Protein AF-A0A955N2L9-F1 (afdb_monomer_lite)

Radius of gyration: 18.0 Å; chains: 1; bounding box: 53×45×35 Å

Secondary structure (DSSP, 8-state):
--HHHH-S-----PPPP-TTS------PPPSSS-EEE--EEEE--TTSS-EEEE-PPEEES---SSPPPPP----

pLDDT: mean 90.65, std 9.08, range [53.09, 97.62]

Foldseek 3Di:
DDCVPPNPPDDDDDFDADPVRDGDDDDDADPDDKDKDWDWDWDQDPVRDIDIDIDDIDMPPPDDPDDDDPDPPDD

Structure (mmCIF, N/CA/C/O backbone):
data_AF-A0A955N2L9-F1
#
_entry.id   AF-A0A955N2L9-F1
#
loop_
_atom_site.group_PDB
_atom_site.id
_atom_site.type_symbol
_atom_site.label_atom_id
_atom_site.label_alt_id
_atom_site.label_comp_id
_atom_site.label_asym_id
_atom_site.label_entity_id
_atom_site.label_seq_id
_atom_site.pdbx_PDB_ins_code
_atom_site.Cartn_x
_atom_site.Cartn_y
_atom_site.Cartn_z
_atom_site.occupancy
_atom_site.B_iso_or_equiv
_atom_site.auth_seq_id
_atom_site.auth_comp_id
_atom_site.auth_asym_id
_atom_site.auth_atom_id
_atom_site.pdbx_PDB_model_num
ATOM 1 N N . PHE A 1 1 ? -4.026 9.061 6.562 1.00 65.62 1 PHE A N 1
ATOM 2 C CA . PHE A 1 1 ? -2.610 8.842 6.937 1.00 65.62 1 PHE A CA 1
ATOM 3 C C . PHE A 1 1 ? -1.911 10.183 7.072 1.00 65.62 1 PHE A C 1
ATOM 5 O O . PHE A 1 1 ? -1.954 10.971 6.139 1.00 65.62 1 PHE A O 1
ATOM 12 N N . ARG A 1 2 ? -1.337 10.500 8.238 1.00 81.75 2 ARG A N 1
ATOM 13 C CA . ARG A 1 2 ? -0.576 11.746 8.445 1.00 81.75 2 ARG A CA 1
ATOM 14 C C . ARG A 1 2 ? 0.784 11.391 9.031 1.00 81.75 2 ARG A C 1
ATOM 16 O O . ARG A 1 2 ? 0.845 11.061 10.210 1.00 81.75 2 ARG A O 1
ATOM 23 N N . LEU A 1 3 ? 1.852 11.493 8.233 1.00 85.75 3 LEU A N 1
ATOM 24 C CA . LEU A 1 3 ? 3.227 11.138 8.628 1.00 85.75 3 LEU A CA 1
ATOM 25 C C . LEU A 1 3 ? 3.624 11.747 9.982 1.00 85.75 3 LEU A C 1
ATOM 27 O O . LEU A 1 3 ? 4.158 11.057 10.839 1.00 85.75 3 LEU A O 1
ATOM 31 N N . ARG A 1 4 ? 3.279 13.019 10.214 1.00 91.19 4 ARG A N 1
ATOM 32 C CA . ARG A 1 4 ? 3.583 13.724 11.471 1.00 91.19 4 ARG A CA 1
ATOM 33 C C . ARG A 1 4 ? 2.894 13.139 12.710 1.00 91.19 4 ARG A C 1
ATOM 35 O O . ARG A 1 4 ? 3.325 13.428 13.814 1.00 91.19 4 ARG A O 1
ATOM 42 N N . LYS A 1 5 ? 1.811 12.375 12.536 1.00 91.69 5 LYS A N 1
ATOM 43 C CA . LYS A 1 5 ? 1.022 11.807 13.638 1.00 91.69 5 LYS A CA 1
ATOM 44 C C . LYS A 1 5 ? 1.309 10.326 13.872 1.00 91.69 5 LYS A C 1
ATOM 46 O O . LYS A 1 5 ? 1.304 9.904 15.017 1.00 91.69 5 LYS A O 1
ATOM 51 N N . ILE A 1 6 ? 1.536 9.554 12.809 1.00 88.75 6 ILE A N 1
ATOM 52 C CA . ILE A 1 6 ? 1.704 8.089 12.897 1.00 88.75 6 ILE A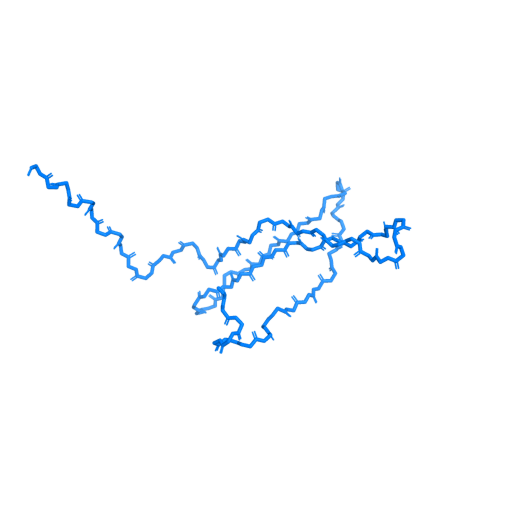 CA 1
ATOM 53 C C . ILE A 1 6 ? 3.120 7.608 12.552 1.00 88.75 6 ILE A C 1
ATOM 55 O O . ILE A 1 6 ? 3.388 6.415 12.611 1.00 88.75 6 ILE A O 1
ATOM 59 N N . GLY A 1 7 ? 4.025 8.512 12.165 1.00 92.38 7 GLY A N 1
ATOM 60 C CA . GLY A 1 7 ? 5.358 8.146 11.693 1.00 92.38 7 GLY A CA 1
ATOM 61 C C . GLY A 1 7 ? 5.347 7.420 10.342 1.00 92.38 7 GLY A C 1
ATOM 62 O O . GLY A 1 7 ? 4.346 7.403 9.616 1.00 92.38 7 GLY A O 1
ATOM 63 N N . LYS A 1 8 ? 6.506 6.859 9.972 1.00 92.56 8 LYS A N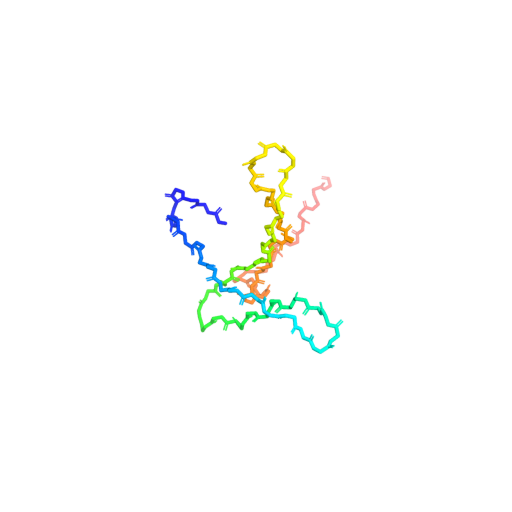 1
ATOM 64 C CA . LYS A 1 8 ? 6.649 5.991 8.795 1.00 92.56 8 LYS A CA 1
ATOM 65 C C . LYS A 1 8 ? 6.042 4.627 9.131 1.00 92.56 8 LYS A C 1
ATOM 67 O O . LYS A 1 8 ? 6.710 3.795 9.727 1.00 92.56 8 LYS A O 1
ATOM 72 N N . ALA A 1 9 ? 4.773 4.444 8.782 1.00 92.44 9 ALA A N 1
ATOM 73 C CA . ALA A 1 9 ? 4.010 3.242 9.125 1.00 92.44 9 ALA A CA 1
ATOM 74 C C . ALA A 1 9 ? 3.813 2.268 7.949 1.00 92.44 9 ALA A C 1
ATOM 76 O O . ALA A 1 9 ? 3.280 1.182 8.146 1.00 92.44 9 ALA A O 1
ATOM 77 N N . TRP A 1 10 ? 4.206 2.650 6.730 1.00 92.69 10 TRP A N 1
ATOM 78 C CA . TRP A 1 10 ? 4.084 1.783 5.559 1.00 92.69 10 TRP A CA 1
ATOM 79 C C . TRP A 1 10 ? 5.176 0.716 5.564 1.00 92.69 10 TRP A C 1
ATOM 81 O O . TRP A 1 10 ? 6.363 1.037 5.648 1.00 92.69 10 TRP A O 1
ATOM 91 N N . THR A 1 11 ? 4.758 -0.535 5.426 1.00 94.88 11 THR A N 1
ATOM 92 C CA . THR A 1 11 ? 5.609 -1.701 5.185 1.00 94.88 11 THR A CA 1
ATOM 93 C C . THR A 1 11 ? 5.207 -2.336 3.856 1.00 94.88 11 THR A C 1
ATOM 95 O O . THR A 1 11 ? 4.090 -2.129 3.378 1.00 9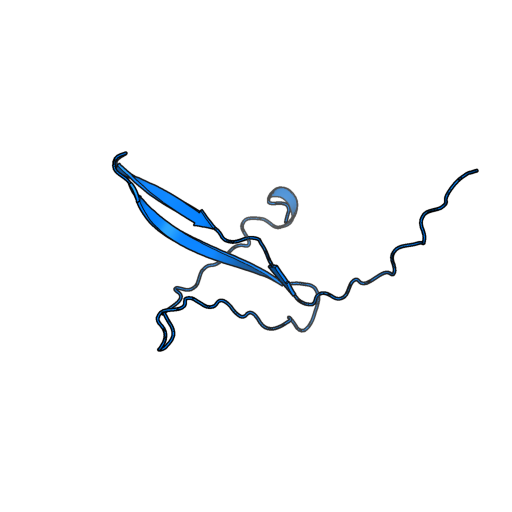4.88 11 THR A O 1
ATOM 98 N N . SER A 1 12 ? 6.122 -3.072 3.228 1.00 95.12 12 SER A N 1
ATOM 99 C CA . SER A 1 12 ? 5.872 -3.741 1.951 1.00 95.12 12 SER A CA 1
ATOM 100 C C . SER A 1 12 ? 6.188 -5.227 2.041 1.00 95.12 12 SER A C 1
ATOM 102 O O . SER A 1 12 ? 7.078 -5.659 2.770 1.00 95.12 12 SER A O 1
ATOM 104 N N . THR A 1 13 ? 5.429 -6.012 1.289 1.00 94.94 13 THR A N 1
ATOM 105 C CA . THR A 1 13 ? 5.698 -7.423 1.014 1.00 94.94 13 THR A CA 1
ATOM 106 C C . THR A 1 13 ? 5.627 -7.588 -0.502 1.00 94.94 13 THR A C 1
ATOM 108 O O . THR A 1 13 ? 4.690 -7.047 -1.096 1.00 94.94 13 THR A O 1
ATOM 111 N N . PRO A 1 14 ? 6.604 -8.251 -1.147 1.00 96.06 14 PRO A N 1
ATOM 112 C CA . PRO A 1 14 ? 6.529 -8.531 -2.577 1.00 96.06 14 PRO A CA 1
ATOM 113 C C . PRO A 1 14 ? 5.250 -9.301 -2.915 1.00 96.06 14 PRO A C 1
ATOM 115 O O . PRO A 1 14 ? 4.875 -10.226 -2.195 1.00 96.06 14 PRO A O 1
ATOM 118 N N . LEU A 1 15 ? 4.579 -8.896 -3.993 1.00 95.88 15 LEU A N 1
ATOM 119 C CA . LEU A 1 15 ? 3.458 -9.642 -4.550 1.00 95.88 15 LEU A CA 1
ATOM 120 C C . LEU A 1 15 ? 3.973 -10.516 -5.682 1.00 95.88 15 LEU A C 1
ATOM 122 O O . LEU A 1 15 ? 4.668 -10.025 -6.570 1.00 95.88 15 LEU A O 1
ATOM 126 N N . GLU A 1 16 ? 3.575 -11.778 -5.657 1.00 95.69 16 GLU A N 1
ATOM 127 C CA . GLU A 1 16 ? 3.730 -12.683 -6.787 1.00 95.69 16 GLU A CA 1
ATOM 128 C C . GLU A 1 16 ? 2.448 -12.659 -7.629 1.00 95.69 16 GLU A C 1
ATOM 130 O O . GLU A 1 16 ? 1.354 -12.480 -7.074 1.00 95.69 16 GLU A O 1
ATOM 135 N N . PRO A 1 17 ? 2.553 -12.821 -8.955 1.00 96.12 17 PRO A N 1
ATOM 136 C CA . PRO A 1 17 ? 1.378 -12.936 -9.797 1.00 96.12 17 PRO A CA 1
ATOM 137 C C . PRO A 1 17 ? 0.620 -14.235 -9.488 1.00 96.12 17 PRO A C 1
ATOM 139 O O . PRO A 1 17 ? 1.216 -15.267 -9.172 1.00 96.12 17 PRO A O 1
ATOM 142 N N . ASN A 1 18 ? -0.707 -14.200 -9.609 1.00 95.19 18 ASN A N 1
ATOM 143 C CA . ASN A 1 18 ? -1.519 -15.415 -9.622 1.00 95.19 18 ASN A CA 1
ATOM 144 C C . ASN A 1 18 ? -1.333 -16.192 -10.948 1.00 95.19 18 ASN A C 1
ATOM 146 O O . ASN A 1 18 ? -0.561 -15.793 -11.822 1.00 95.19 18 ASN A O 1
ATOM 150 N N . ALA A 1 19 ? -2.048 -17.310 -11.107 1.00 96.19 19 ALA A N 1
ATOM 151 C CA . ALA A 1 19 ? -1.963 -18.148 -12.308 1.00 96.19 19 ALA A CA 1
ATOM 152 C C . ALA A 1 19 ? -2.328 -17.407 -13.613 1.00 96.19 19 ALA A C 1
ATOM 154 O O . ALA A 1 19 ? -1.835 -17.779 -14.675 1.00 96.19 19 ALA A O 1
ATOM 155 N N . ASP A 1 20 ? -3.134 -16.348 -13.518 1.00 96.50 20 ASP A N 1
ATOM 156 C CA . ASP A 1 20 ? -3.573 -15.515 -14.642 1.00 96.50 20 ASP A CA 1
ATOM 157 C C . ASP A 1 20 ? -2.650 -14.301 -14.878 1.00 96.50 20 ASP A C 1
ATOM 159 O O . ASP A 1 20 ? -2.885 -13.494 -15.777 1.00 96.50 20 ASP A O 1
ATOM 163 N N . GLY A 1 21 ? -1.572 -14.166 -14.095 1.00 94.94 21 GLY A N 1
ATOM 164 C CA . GLY A 1 21 ? -0.610 -13.068 -14.203 1.00 94.94 21 GLY A CA 1
ATOM 165 C C . GLY A 1 21 ? -0.992 -11.801 -13.430 1.00 94.94 21 GLY A C 1
ATOM 166 O O . GLY A 1 21 ? -0.319 -10.778 -13.564 1.00 94.94 21 GLY A O 1
ATOM 167 N N . GLU A 1 22 ? -2.053 -11.832 -12.622 1.00 95.81 22 GLU A N 1
ATOM 168 C CA . GLU A 1 22 ? -2.526 -10.667 -11.874 1.00 95.81 22 GLU A CA 1
ATOM 169 C C . GLU A 1 22 ? -1.811 -10.519 -10.529 1.00 95.81 22 GLU A C 1
ATOM 171 O O . GLU A 1 22 ? -1.632 -11.482 -9.781 1.00 95.81 22 GLU A O 1
ATOM 176 N N . TYR A 1 23 ? -1.486 -9.278 -10.166 1.00 95.19 23 TYR A N 1
ATOM 177 C CA . TYR A 1 23 ? -0.928 -8.936 -8.858 1.00 95.19 23 TYR A CA 1
ATOM 178 C C . TYR A 1 23 ? -2.040 -8.436 -7.936 1.00 95.19 23 TYR A C 1
ATOM 180 O O . TYR A 1 23 ? -2.506 -7.301 -8.063 1.00 95.19 23 TYR A O 1
ATOM 188 N N . VAL A 1 24 ? -2.464 -9.277 -6.992 1.00 94.31 24 VAL A N 1
ATOM 189 C CA . VAL A 1 24 ? -3.608 -8.991 -6.115 1.00 94.31 24 VAL A CA 1
ATOM 190 C C . VAL A 1 24 ? -3.145 -8.759 -4.680 1.00 94.31 24 VAL A C 1
ATOM 192 O O . VAL A 1 24 ? -2.604 -9.652 -4.034 1.00 94.31 24 VAL A O 1
ATOM 195 N N . ALA A 1 25 ? -3.422 -7.568 -4.146 1.00 93.94 25 ALA A N 1
ATOM 196 C CA . ALA A 1 25 ? -3.292 -7.284 -2.719 1.00 93.94 25 ALA A CA 1
ATOM 197 C C . ALA A 1 25 ? -4.651 -7.435 -2.029 1.00 93.94 25 ALA A C 1
ATOM 199 O O . ALA A 1 25 ? -5.557 -6.630 -2.249 1.00 93.94 25 ALA A O 1
ATOM 200 N N . LYS A 1 26 ? -4.778 -8.438 -1.155 1.00 91.62 26 LYS A N 1
ATOM 201 C CA . LYS A 1 26 ? -5.930 -8.599 -0.264 1.00 91.62 26 LYS A CA 1
ATOM 202 C C . LYS A 1 26 ? -5.449 -8.580 1.181 1.00 91.62 26 LYS A C 1
ATOM 204 O O . LYS A 1 26 ? -4.682 -9.443 1.589 1.00 91.62 26 LYS A O 1
ATOM 209 N N . VAL A 1 27 ? -5.894 -7.578 1.930 1.00 94.62 27 VAL A N 1
ATOM 210 C CA . VAL A 1 27 ? -5.577 -7.420 3.353 1.00 94.62 27 VAL A 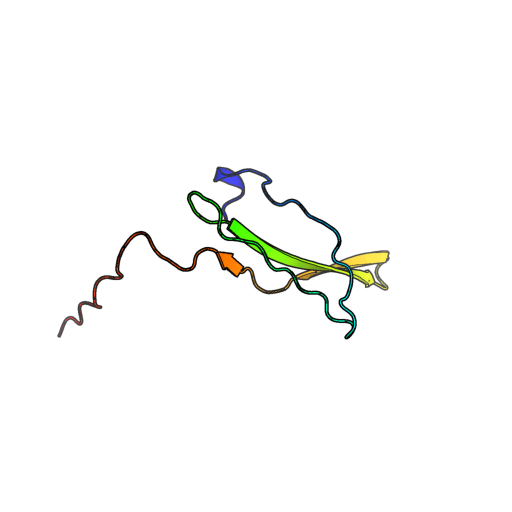CA 1
ATOM 211 C C . VAL A 1 27 ? -6.851 -7.635 4.153 1.00 94.62 27 VAL A C 1
ATOM 213 O O . VAL A 1 27 ? -7.864 -6.978 3.890 1.00 94.62 27 VAL A O 1
ATOM 216 N N . ASP A 1 28 ? -6.799 -8.557 5.111 1.00 95.56 28 ASP A N 1
ATOM 217 C CA . ASP A 1 28 ? -7.914 -8.820 6.014 1.00 95.56 28 ASP A CA 1
ATOM 218 C C . ASP A 1 28 ? -8.155 -7.633 6.952 1.00 95.56 28 ASP A C 1
ATOM 220 O O . ASP A 1 28 ? -7.251 -6.852 7.270 1.00 95.56 28 ASP A O 1
ATOM 224 N N . ALA A 1 29 ? -9.406 -7.470 7.383 1.00 95.12 29 ALA A N 1
ATOM 225 C CA . ALA A 1 29 ? -9.742 -6.444 8.358 1.00 95.12 29 ALA A CA 1
ATOM 226 C C . ALA A 1 29 ? -9.024 -6.740 9.691 1.00 95.12 29 ALA A C 1
ATOM 228 O O . ALA A 1 29 ? -9.073 -7.878 10.163 1.00 95.12 29 ALA A O 1
ATOM 229 N N . PRO A 1 30 ? -8.366 -5.745 10.313 1.00 94.56 30 PRO A N 1
ATOM 230 C CA . PRO A 1 30 ? -7.761 -5.940 11.624 1.00 94.56 30 PRO A CA 1
ATOM 231 C C . PRO A 1 30 ? -8.845 -6.125 12.695 1.00 94.56 30 PRO A C 1
ATOM 233 O O . PRO A 1 30 ? -9.954 -5.612 12.557 1.00 94.56 30 PRO A O 1
ATOM 236 N N . GLU A 1 31 ? -8.505 -6.767 13.817 1.00 94.94 31 GLU A N 1
ATOM 237 C CA . GLU A 1 31 ? -9.426 -6.917 14.960 1.00 94.94 31 GLU A CA 1
ATOM 238 C C . GLU A 1 31 ? -9.946 -5.571 15.492 1.00 94.94 31 GLU A C 1
ATOM 240 O O . GLU A 1 31 ? -11.050 -5.487 16.032 1.00 94.94 31 GLU A O 1
ATOM 245 N N . LYS A 1 32 ? -9.137 -4.508 15.379 1.00 91.94 32 LYS A N 1
ATOM 246 C CA . LYS A 1 32 ? -9.474 -3.152 15.825 1.00 91.94 32 LYS A CA 1
ATOM 247 C C . LYS A 1 32 ? -8.952 -2.104 14.852 1.00 91.94 32 LYS A C 1
ATOM 249 O O . LYS A 1 32 ? -7.801 -2.156 14.423 1.00 91.94 32 LYS A O 1
ATOM 254 N N . GLY A 1 33 ? -9.771 -1.083 14.615 1.00 91.50 33 GLY A N 1
ATOM 255 C CA . GLY A 1 33 ? -9.409 0.067 13.793 1.00 91.50 33 GLY A CA 1
ATOM 256 C C . GLY A 1 33 ? -9.442 -0.245 12.300 1.00 91.50 33 GLY A C 1
ATOM 257 O O . GLY A 1 33 ? -10.283 -1.010 11.843 1.00 91.50 33 GLY A O 1
ATOM 258 N N . TRP A 1 34 ? -8.536 0.385 11.551 1.00 94.19 34 TRP A N 1
ATOM 259 C CA . TRP A 1 34 ? -8.482 0.299 10.095 1.00 94.19 34 TRP A CA 1
ATOM 260 C C . TRP A 1 34 ? -7.053 0.090 9.617 1.00 94.19 34 TRP A C 1
ATOM 262 O O . TRP A 1 34 ? -6.129 0.745 10.106 1.00 94.19 34 TRP A O 1
ATOM 272 N N . THR A 1 35 ? -6.900 -0.733 8.587 1.00 94.25 35 THR A N 1
ATOM 273 C CA . THR A 1 35 ? -5.654 -0.888 7.836 1.00 94.25 35 THR A CA 1
ATOM 274 C C . THR A 1 35 ? -5.838 -0.298 6.449 1.00 94.25 35 THR A C 1
ATOM 276 O O . THR A 1 35 ? -6.862 -0.531 5.805 1.00 94.25 35 THR A O 1
ATOM 279 N N . ALA A 1 36 ? -4.845 0.454 5.973 1.00 94.81 36 ALA A N 1
ATOM 280 C CA . ALA A 1 36 ? -4.773 0.831 4.570 1.00 94.81 36 ALA A CA 1
ATOM 281 C C . ALA A 1 36 ? -3.656 0.114 3.843 1.00 94.81 36 ALA A C 1
ATOM 283 O O . ALA A 1 36 ? -2.606 -0.167 4.413 1.00 94.81 36 ALA A O 1
ATOM 284 N N . TYR A 1 37 ? -3.896 -0.121 2.564 1.00 95.88 37 TYR A N 1
ATOM 285 C CA . TYR A 1 37 ? -2.979 -0.806 1.677 1.00 95.88 37 TYR A CA 1
ATOM 286 C C . TYR A 1 37 ? -3.114 -0.264 0.254 1.00 95.88 37 TYR A C 1
ATOM 288 O O . TYR A 1 37 ? -4.125 0.337 -0.121 1.00 95.88 37 TYR A O 1
ATOM 296 N N . MET A 1 38 ? -2.054 -0.449 -0.522 1.00 96.75 38 MET A N 1
ATOM 297 C CA . MET A 1 38 ? -1.969 -0.150 -1.948 1.00 96.75 38 MET A CA 1
ATOM 298 C C . MET A 1 38 ? -0.934 -1.083 -2.574 1.00 96.75 38 MET A C 1
ATOM 300 O O . MET A 1 38 ? -0.102 -1.647 -1.862 1.00 96.75 38 MET A O 1
ATOM 304 N N . VAL A 1 39 ? -0.967 -1.218 -3.895 1.00 97.44 39 VAL A N 1
ATOM 305 C CA . VAL A 1 39 ? 0.092 -1.889 -4.655 1.00 97.44 39 VAL A CA 1
ATOM 306 C C . VAL A 1 39 ? 1.072 -0.826 -5.141 1.00 97.44 39 VAL A C 1
ATOM 308 O O . VAL A 1 39 ? 0.643 0.156 -5.742 1.00 97.44 39 VAL A O 1
ATOM 311 N N . GLU A 1 40 ? 2.368 -1.009 -4.881 1.00 97.62 40 GLU A N 1
ATOM 312 C CA . GLU A 1 40 ? 3.456 -0.197 -5.443 1.00 97.62 40 GLU A CA 1
ATOM 313 C C . GLU A 1 40 ? 4.188 -1.019 -6.507 1.00 97.62 40 GLU A C 1
ATOM 315 O O . GLU A 1 40 ? 4.619 -2.139 -6.242 1.00 97.62 40 GLU A O 1
ATOM 320 N N . LEU A 1 41 ? 4.346 -0.454 -7.701 1.00 95.94 41 LEU A N 1
ATOM 321 C CA . LEU A 1 41 ? 5.103 -1.046 -8.796 1.00 95.94 41 LEU A CA 1
ATOM 322 C C . LEU A 1 41 ? 6.343 -0.194 -9.043 1.00 95.94 41 LEU A C 1
ATOM 324 O O . LEU A 1 41 ? 6.281 1.037 -9.039 1.00 95.94 41 LEU A O 1
ATOM 328 N N . THR A 1 42 ? 7.475 -0.861 -9.253 1.00 96.44 42 THR A N 1
ATOM 329 C CA . THR A 1 42 ? 8.768 -0.218 -9.495 1.00 96.44 42 THR A CA 1
ATOM 330 C C . THR A 1 42 ? 9.263 -0.600 -10.881 1.00 96.44 42 THR A C 1
ATOM 332 O O . THR A 1 42 ? 9.508 -1.772 -11.149 1.00 96.44 42 THR A O 1
ATOM 335 N N . TYR A 1 43 ? 9.441 0.397 -11.744 1.00 95.50 43 TYR A N 1
ATOM 336 C CA . TYR A 1 43 ? 9.948 0.230 -13.101 1.00 95.50 43 TYR A CA 1
ATOM 337 C C . TYR A 1 43 ? 11.291 0.949 -13.263 1.00 95.50 43 TYR A C 1
ATOM 339 O O . TYR A 1 43 ? 11.448 2.061 -12.748 1.00 95.50 43 TYR A O 1
ATOM 347 N N . PRO A 1 44 ? 12.261 0.376 -13.995 1.00 97.19 44 PRO A N 1
ATOM 348 C CA . PRO A 1 44 ? 13.431 1.136 -14.415 1.00 97.19 44 PRO A CA 1
ATOM 349 C C . PRO A 1 44 ? 12.985 2.286 -15.327 1.00 97.19 44 PRO A C 1
ATOM 351 O O . PRO A 1 44 ? 12.071 2.121 -16.137 1.00 97.19 44 PRO A O 1
ATOM 354 N N . SER A 1 45 ? 13.623 3.452 -15.213 1.00 95.94 45 SER A N 1
ATOM 355 C CA . SER A 1 45 ? 13.364 4.576 -16.121 1.00 95.94 45 SER A CA 1
ATOM 356 C C . SER A 1 45 ? 14.635 5.023 -16.851 1.00 95.94 45 SER A C 1
ATOM 358 O O . SER A 1 45 ? 15.737 4.863 -16.316 1.00 95.94 45 SER A O 1
ATOM 360 N N . PRO A 1 46 ? 14.510 5.644 -18.042 1.00 94.38 46 PRO A N 1
ATOM 361 C CA . PRO A 1 46 ? 15.654 6.185 -18.780 1.00 94.38 46 PRO A CA 1
ATOM 362 C C . PRO A 1 46 ? 16.443 7.264 -18.023 1.00 94.38 46 PRO A C 1
ATOM 364 O O . PRO A 1 46 ? 17.592 7.525 -1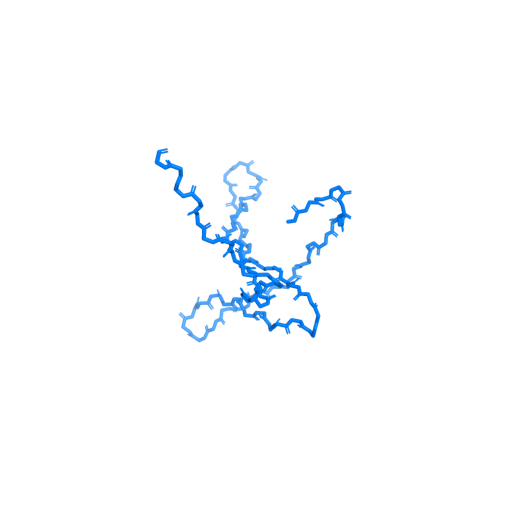8.358 1.00 94.38 46 PRO A O 1
ATOM 367 N N . ALA A 1 47 ? 15.853 7.882 -16.995 1.00 93.44 47 ALA A N 1
ATOM 368 C CA . ALA A 1 47 ? 16.507 8.899 -16.173 1.00 93.44 47 ALA A CA 1
ATOM 369 C C . ALA A 1 47 ? 17.498 8.316 -15.144 1.00 93.44 47 ALA A C 1
ATOM 371 O O . ALA A 1 47 ? 18.035 9.058 -14.325 1.00 93.44 47 ALA A O 1
ATOM 372 N N . GLY A 1 48 ? 17.713 6.993 -15.130 1.00 94.81 48 GLY A N 1
ATOM 373 C CA . GLY A 1 48 ? 18.609 6.327 -14.177 1.00 94.81 48 GLY A CA 1
ATOM 374 C C . GLY A 1 48 ? 18.056 6.246 -12.749 1.00 94.81 48 GLY A C 1
ATOM 375 O O 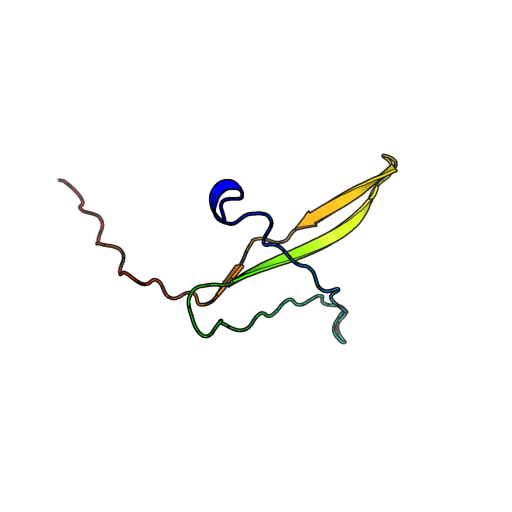. GLY A 1 48 ? 18.757 5.813 -11.838 1.00 94.81 48 GLY A O 1
ATOM 376 N N . VAL A 1 49 ? 16.796 6.637 -12.548 1.00 96.06 49 VAL A N 1
ATOM 377 C CA . VAL A 1 49 ? 16.054 6.492 -11.289 1.00 96.06 49 VAL A CA 1
ATOM 378 C C . VAL A 1 49 ? 14.839 5.601 -11.508 1.00 96.06 49 VAL A C 1
ATOM 380 O O . VAL A 1 49 ? 14.248 5.606 -12.586 1.00 96.06 49 VAL A O 1
ATOM 383 N N . ASN A 1 50 ? 14.440 4.829 -10.503 1.00 97.44 50 ASN A N 1
ATOM 384 C CA . ASN A 1 50 ? 13.254 3.988 -10.635 1.00 97.44 50 ASN A CA 1
ATOM 385 C C . ASN A 1 50 ? 11.977 4.838 -10.626 1.00 97.44 50 ASN A C 1
ATOM 387 O O . ASN A 1 50 ? 11.781 5.671 -9.739 1.00 97.44 50 ASN A O 1
ATOM 391 N N . LEU A 1 51 ? 11.089 4.582 -11.586 1.00 96.88 51 LEU A N 1
ATOM 392 C CA . LEU A 1 51 ? 9.726 5.093 -11.578 1.00 96.88 51 LEU A CA 1
ATOM 393 C C . LEU A 1 51 ? 8.888 4.223 -10.642 1.00 96.88 51 LEU A C 1
ATOM 395 O O . LEU A 1 51 ? 8.736 3.022 -10.869 1.00 96.88 51 LEU A O 1
ATOM 399 N N . LYS A 1 52 ? 8.325 4.844 -9.607 1.00 96.44 52 LYS A N 1
ATOM 400 C CA . LYS A 1 52 ? 7.352 4.207 -8.723 1.00 96.44 52 LYS A CA 1
ATOM 401 C C . LYS A 1 52 ? 5.956 4.707 -9.043 1.00 96.44 52 LYS A C 1
ATOM 403 O O . LYS A 1 52 ? 5.724 5.914 -9.062 1.00 96.44 52 LYS A O 1
ATOM 408 N N . VAL A 1 53 ? 5.040 3.775 -9.260 1.00 96.50 53 VAL A N 1
ATOM 409 C CA . VAL A 1 53 ? 3.609 4.054 -9.407 1.00 96.50 53 VAL A CA 1
ATOM 410 C C . VAL A 1 53 ? 2.836 3.246 -8.380 1.00 96.50 53 VAL A C 1
ATOM 412 O O . VAL A 1 53 ? 3.265 2.164 -7.983 1.00 96.50 53 VAL A O 1
ATOM 415 N N . THR A 1 54 ? 1.700 3.772 -7.937 1.00 97.12 54 THR A N 1
ATOM 416 C CA . THR A 1 54 ? 0.861 3.107 -6.940 1.00 97.12 54 THR A CA 1
ATOM 417 C C . THR A 1 54 ? -0.577 3.012 -7.418 1.00 97.12 54 THR A C 1
ATOM 419 O O . THR A 1 54 ? -1.063 3.896 -8.126 1.00 97.12 54 THR A O 1
ATOM 422 N N . SER A 1 55 ? -1.290 1.979 -6.974 1.00 96.12 55 SER A N 1
ATOM 423 C CA . SER A 1 55 ? -2.752 1.974 -7.031 1.00 96.12 55 SER A CA 1
ATOM 424 C C . SER A 1 55 ? -3.345 3.085 -6.150 1.00 96.12 55 SER A C 1
ATOM 426 O O . SER A 1 55 ? -2.646 3.748 -5.376 1.00 96.12 55 SER A O 1
ATOM 428 N N . GLY A 1 56 ? -4.670 3.241 -6.200 1.00 95.12 56 GLY A N 1
ATOM 429 C CA . GLY A 1 56 ? -5.390 3.955 -5.148 1.00 95.12 56 GLY A CA 1
ATOM 430 C C . GLY A 1 56 ? -5.214 3.272 -3.786 1.00 95.12 56 GLY A C 1
ATOM 431 O O . GLY A 1 56 ? -4.996 2.059 -3.706 1.00 95.12 56 GLY A O 1
ATOM 432 N N . VAL A 1 57 ? -5.318 4.057 -2.713 1.00 95.12 57 VAL A N 1
ATOM 433 C CA . VAL A 1 57 ? -5.296 3.542 -1.339 1.00 95.12 57 VAL A CA 1
ATOM 434 C C . VAL A 1 57 ? -6.657 2.943 -1.004 1.00 95.12 57 VAL A C 1
ATOM 436 O O . VAL A 1 57 ? -7.676 3.625 -1.094 1.00 95.12 57 VAL A O 1
ATOM 439 N N . THR A 1 58 ? -6.663 1.691 -0.555 1.00 95.12 58 THR A N 1
ATOM 440 C CA . THR A 1 58 ? -7.852 1.025 -0.011 1.00 95.12 58 THR A CA 1
ATOM 441 C C . THR A 1 58 ? -7.755 0.962 1.506 1.00 95.12 58 THR A C 1
ATOM 443 O O . THR A 1 58 ? -6.665 0.794 2.047 1.00 95.12 58 THR A O 1
ATOM 446 N N . VAL A 1 59 ? -8.889 1.105 2.198 1.00 94.44 59 VAL A N 1
ATOM 447 C CA . VAL A 1 59 ? -8.992 1.028 3.663 1.00 94.44 59 VAL A CA 1
ATOM 448 C C . VAL A 1 59 ? -9.992 -0.064 4.041 1.00 94.44 59 VAL A C 1
ATOM 450 O O . VAL A 1 59 ? -11.065 -0.145 3.442 1.00 94.44 59 VAL A O 1
ATOM 453 N N . THR A 1 60 ? -9.637 -0.901 5.015 1.00 95.19 60 THR A N 1
ATOM 454 C CA . THR A 1 60 ? -10.478 -1.991 5.532 1.00 95.19 60 THR A CA 1
ATOM 455 C C . THR A 1 60 ? -10.499 -1.983 7.071 1.00 95.19 60 THR A C 1
ATOM 457 O O . THR A 1 60 ? -9.447 -1.728 7.667 1.00 95.19 60 THR A O 1
ATOM 460 N N . PRO A 1 61 ? -11.648 -2.233 7.733 1.00 94.62 61 PRO A N 1
ATOM 461 C CA . PRO A 1 61 ? -12.980 -2.430 7.147 1.00 94.62 61 PRO A CA 1
ATOM 462 C C . PRO A 1 61 ? -13.558 -1.129 6.558 1.00 94.62 61 PRO A C 1
ATOM 464 O O . PRO A 1 61 ? -13.028 -0.045 6.782 1.00 94.62 61 PRO A O 1
ATOM 467 N N . LYS A 1 62 ? -14.637 -1.213 5.771 1.00 90.31 62 LYS A N 1
ATOM 468 C CA . LYS A 1 62 ? -15.304 -0.015 5.213 1.00 90.31 62 LYS A CA 1
ATOM 469 C C . LYS A 1 62 ? -16.266 0.655 6.201 1.00 90.31 62 LYS A C 1
ATOM 471 O O . LYS A 1 62 ? -16.767 1.740 5.915 1.00 90.31 62 LYS A O 1
ATOM 476 N N . ASP A 1 63 ? -16.510 0.022 7.345 1.00 87.12 63 ASP A N 1
ATOM 477 C CA . ASP A 1 63 ? -17.398 0.535 8.379 1.00 87.12 63 ASP A CA 1
ATOM 478 C C . ASP A 1 63 ? -16.827 1.800 9.020 1.00 87.12 63 ASP A C 1
ATOM 480 O O . ASP A 1 63 ? -15.637 1.891 9.337 1.00 87.12 63 ASP A O 1
ATOM 484 N N . LEU A 1 64 ? -17.701 2.784 9.221 1.00 83.38 64 LEU A N 1
ATOM 485 C CA . LEU A 1 64 ? -17.384 4.024 9.917 1.00 83.38 64 LEU A CA 1
ATOM 486 C C . LEU A 1 64 ? -17.957 3.967 11.338 1.00 83.38 64 LEU A C 1
ATOM 488 O O . LEU A 1 64 ? -19.056 3.448 11.534 1.00 83.38 64 LEU A O 1
ATOM 492 N N . PRO A 1 65 ? -17.270 4.546 12.340 1.00 81.62 65 PRO A N 1
ATOM 493 C CA . PRO A 1 65 ? -17.739 4.511 13.724 1.00 81.62 65 PRO A CA 1
ATOM 494 C C . PRO A 1 65 ? -18.914 5.473 13.981 1.00 81.62 65 PRO A C 1
ATOM 496 O O . PRO A 1 65 ? -19.402 5.568 15.103 1.00 81.62 65 PRO A O 1
ATOM 499 N N . PHE A 1 66 ? -19.361 6.205 12.959 1.00 81.12 66 PHE A N 1
ATOM 500 C CA . PHE A 1 66 ? -20.472 7.147 13.013 1.00 81.12 66 PHE A CA 1
ATOM 501 C C . PHE A 1 66 ? -21.273 7.101 11.711 1.00 81.12 66 PHE A C 1
ATOM 503 O O . PHE A 1 66 ? -20.737 6.814 10.639 1.00 81.12 66 PHE A O 1
ATOM 510 N N . LYS A 1 67 ? -22.565 7.428 11.802 1.00 80.75 67 LYS A N 1
ATOM 511 C CA . LYS A 1 67 ? -23.400 7.692 10.627 1.00 80.75 67 LYS A CA 1
ATOM 512 C C . LYS A 1 67 ? -23.175 9.130 10.175 1.00 80.75 67 LYS A C 1
ATOM 514 O O . LYS A 1 67 ? -23.053 10.020 11.016 1.00 80.75 67 LYS A O 1
ATOM 519 N N . TYR A 1 68 ? -23.125 9.355 8.867 1.00 73.69 68 TYR A N 1
ATOM 520 C CA . TYR A 1 68 ? -23.094 10.714 8.339 1.00 73.69 68 TYR A CA 1
ATOM 521 C C . TYR A 1 68 ? -24.432 11.392 8.679 1.00 73.69 68 TYR A C 1
ATOM 523 O O . TYR A 1 68 ? -25.478 10.791 8.409 1.00 73.69 68 TYR A O 1
ATOM 531 N N . PRO A 1 69 ? -24.439 12.576 9.317 1.00 74.56 69 PRO A N 1
ATOM 532 C CA . PRO A 1 69 ? -25.681 13.309 9.507 1.00 74.56 69 PRO A CA 1
ATOM 533 C C . PRO A 1 69 ? -26.257 13.673 8.129 1.00 74.56 69 PRO A C 1
ATOM 535 O O . PRO A 1 69 ? -25.480 13.963 7.217 1.00 74.56 69 PRO A O 1
ATOM 538 N N . PRO A 1 70 ? -27.587 13.633 7.941 1.00 76.56 70 PRO A N 1
ATOM 539 C CA . PRO A 1 70 ? -28.186 14.106 6.699 1.00 76.56 70 PRO A CA 1
ATOM 540 C C . PRO A 1 70 ? -27.772 15.561 6.455 1.00 76.56 70 PRO A C 1
ATOM 542 O O . PRO A 1 70 ? -27.637 16.331 7.409 1.00 76.56 70 PRO A O 1
ATOM 545 N N . GLU A 1 71 ? -27.547 15.931 5.192 1.00 75.75 71 GLU A N 1
ATOM 546 C CA . GLU A 1 71 ? -27.265 17.324 4.853 1.00 75.75 71 GLU A CA 1
ATOM 547 C C . GLU A 1 71 ? -28.434 18.192 5.324 1.00 75.75 71 GLU A C 1
ATOM 549 O O . GLU A 1 71 ? -29.582 17.991 4.925 1.00 75.75 71 GLU A O 1
ATOM 554 N N . THR A 1 72 ? -28.156 19.147 6.209 1.00 68.50 72 THR A N 1
ATOM 555 C CA . THR A 1 72 ? -29.097 20.222 6.510 1.00 68.50 72 THR A CA 1
ATOM 556 C C . THR A 1 72 ? -29.173 21.109 5.281 1.00 68.50 72 THR A C 1
ATOM 558 O O . THR A 1 72 ? -28.331 21.987 5.096 1.00 68.50 72 THR A O 1
ATOM 561 N N . VAL A 1 73 ? -30.161 20.861 4.428 1.00 67.50 73 VAL A N 1
ATOM 562 C CA . VAL A 1 73 ? -30.552 21.822 3.402 1.00 67.50 73 VAL A CA 1
ATOM 563 C C . VAL A 1 73 ? -31.218 22.980 4.145 1.00 67.50 73 VAL A C 1
ATOM 565 O O . VAL A 1 73 ? -32.312 22.825 4.682 1.00 67.50 73 VAL A O 1
ATOM 568 N N . SER A 1 74 ? -30.519 24.104 4.281 1.00 68.38 74 SER A N 1
ATOM 569 C CA . SER A 1 74 ? -31.152 25.362 4.675 1.00 68.38 74 SER A CA 1
ATOM 570 C C . SER A 1 74 ? -31.911 25.893 3.459 1.00 68.38 74 SER A C 1
ATOM 572 O O . SER A 1 74 ? -31.268 26.207 2.453 1.00 68.38 74 SER A O 1
ATOM 574 N N . GLU A 1 75 ? -33.242 25.937 3.538 1.00 53.09 75 GLU A N 1
ATOM 575 C CA . GLU A 1 75 ? -34.075 26.777 2.659 1.00 53.09 75 GLU A CA 1
ATOM 576 C C . GLU A 1 75 ? -33.810 28.270 2.891 1.00 53.09 75 GLU A C 1
ATOM 578 O O . GLU A 1 75 ? -33.504 28.652 4.048 1.00 53.09 75 GLU A O 1
#

Sequence (75 aa):
FRLRKIGKAWTSTPLEPNADGEYVAKVDAPEKGWTAYMVELTYPSPAGVNLKVTSGVTVTPKDLPFKYPPETVSE